Protein AF-A0A401U961-F1 (afdb_monomer)

Nearest PDB structures (foldseek):
  7nvs-assembly1_I  TM=5.976E-01  e=4.534E+00  Sus scrofa
  5oik-assembly1_I  TM=5.883E-01  e=7.805E+00  Bos taurus
  5xgu-assem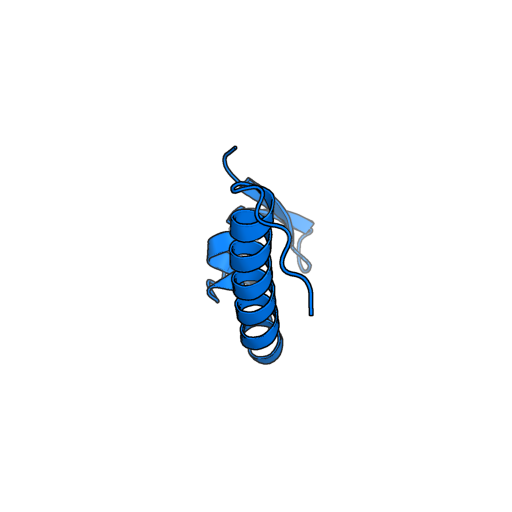bly2_B  TM=3.993E-01  e=3.699E+00  Escherichia coli DEC6A

Sequence (70 aa):
MTGEQSIQCPVCQTPILIEYKALIQGMRFTCGNCKASIGIASEAISVAKETMKKYDELKTQFRDGKKVNK

Solvent-accessible surface area (backbone atoms only — not comparable to full-atom values): 4341 Å² total; per-residue (Å²): 134,83,64,75,42,73,44,68,36,94,86,76,63,49,75,36,83,41,48,59,68,49,32,48,74,59,42,66,48,64,36,92,83,83,63,51,75,46,61,60,54,74,78,55,28,60,53,50,47,52,51,50,49,55,48,51,53,47,51,49,45,64,74,53,82,57,89,79,85,130

Structure (mmCIF, N/CA/C/O backbone):
data_AF-A0A401U961-F1
#
_entry.id   AF-A0A401U961-F1
#
loop_
_atom_site.group_PDB
_atom_site.id
_atom_site.type_symbol
_atom_site.label_atom_id
_atom_site.label_alt_id
_atom_site.label_comp_id
_atom_site.label_asym_id
_atom_site.label_entity_id
_atom_site.label_seq_id
_atom_site.pdbx_PDB_ins_code
_atom_site.Cartn_x
_atom_site.Cartn_y
_atom_site.Cartn_z
_atom_site.occupancy
_atom_site.B_iso_or_equiv
_atom_site.auth_seq_id
_atom_site.auth_comp_id
_atom_site.auth_asym_id
_atom_site.auth_atom_id
_atom_site.pdbx_PDB_model_num
ATOM 1 N N . MET A 1 1 ? 4.008 13.609 13.130 1.00 39.84 1 MET A N 1
ATOM 2 C CA . MET A 1 1 ? 4.645 12.314 12.813 1.00 39.84 1 MET A CA 1
ATOM 3 C C . MET A 1 1 ? 4.144 11.891 11.441 1.00 39.84 1 MET A C 1
ATOM 5 O O . MET A 1 1 ? 3.077 11.295 11.344 1.00 39.84 1 MET A O 1
ATOM 9 N N . THR A 1 2 ? 4.817 12.330 10.380 1.00 43.84 2 THR A N 1
ATOM 10 C CA . THR A 1 2 ? 4.526 11.928 8.998 1.00 43.84 2 THR A CA 1
ATOM 11 C C . THR A 1 2 ? 4.870 10.443 8.845 1.00 43.84 2 THR A C 1
ATOM 13 O O . THR A 1 2 ? 5.969 10.016 9.181 1.00 43.84 2 THR A O 1
ATOM 16 N N . GLY A 1 3 ? 3.879 9.630 8.471 1.00 57.62 3 GLY A N 1
ATOM 17 C CA . GLY A 1 3 ? 3.953 8.162 8.436 1.00 57.62 3 GLY A CA 1
ATOM 18 C C . GLY A 1 3 ? 4.542 7.632 7.132 1.00 57.62 3 GLY A C 1
ATOM 19 O O . GLY A 1 3 ? 3.940 6.767 6.496 1.00 57.62 3 GLY A O 1
ATOM 20 N N . GLU A 1 4 ? 5.668 8.203 6.718 1.00 63.88 4 GLU A N 1
ATOM 21 C CA . GLU A 1 4 ? 6.403 7.803 5.523 1.00 63.88 4 GLU A CA 1
ATOM 22 C C . GLU A 1 4 ? 7.177 6.525 5.856 1.00 63.88 4 GLU A C 1
ATOM 24 O O . GLU A 1 4 ? 8.049 6.499 6.727 1.00 63.88 4 GLU A O 1
ATOM 29 N N . GLN A 1 5 ? 6.784 5.422 5.227 1.00 79.44 5 GLN A N 1
ATOM 30 C CA . GLN A 1 5 ? 7.385 4.108 5.425 1.00 79.44 5 GLN A CA 1
ATOM 31 C C . GLN A 1 5 ? 8.036 3.700 4.106 1.00 79.44 5 GLN A C 1
ATOM 33 O O . GLN A 1 5 ? 7.463 3.910 3.040 1.00 79.44 5 GLN A O 1
ATOM 38 N N . SER A 1 6 ? 9.234 3.125 4.150 1.00 86.56 6 SER A N 1
ATOM 39 C CA . SER A 1 6 ? 9.878 2.566 2.963 1.00 86.56 6 SER A CA 1
ATOM 40 C C . SER A 1 6 ? 9.766 1.044 2.980 1.00 86.56 6 SER A C 1
ATOM 42 O O . SER A 1 6 ? 10.015 0.400 3.997 1.00 86.56 6 SER A O 1
ATOM 44 N N . ILE A 1 7 ? 9.377 0.460 1.847 1.00 88.38 7 ILE A N 1
ATOM 45 C CA . ILE A 1 7 ? 9.360 -0.994 1.646 1.00 88.38 7 ILE A CA 1
ATOM 46 C C . ILE A 1 7 ? 10.290 -1.373 0.500 1.00 88.38 7 ILE A C 1
ATOM 48 O O . ILE A 1 7 ? 10.431 -0.628 -0.469 1.00 88.38 7 ILE A O 1
ATOM 52 N N . GLN A 1 8 ? 10.917 -2.542 0.590 1.00 89.44 8 GLN A N 1
ATOM 53 C CA . GLN A 1 8 ? 11.752 -3.050 -0.495 1.00 89.44 8 GLN A CA 1
ATOM 54 C C . GLN A 1 8 ? 10.875 -3.625 -1.607 1.00 89.44 8 GLN A C 1
ATOM 56 O O . GLN A 1 8 ? 9.988 -4.441 -1.352 1.00 89.44 8 GLN A O 1
ATOM 61 N N . CYS A 1 9 ? 11.125 -3.223 -2.854 1.00 89.12 9 CYS A N 1
ATOM 62 C CA . CYS A 1 9 ? 10.452 -3.821 -4.000 1.00 89.12 9 CYS A CA 1
ATOM 63 C C . CYS A 1 9 ? 10.792 -5.324 -4.102 1.00 89.12 9 CYS A C 1
ATOM 65 O O . CYS A 1 9 ? 11.975 -5.659 -4.157 1.00 89.12 9 CYS A O 1
ATOM 67 N N . PRO A 1 10 ? 9.810 -6.234 -4.225 1.00 87.56 10 PRO A N 1
ATOM 68 C CA . PRO A 1 10 ? 10.078 -7.674 -4.306 1.00 87.56 10 PRO A CA 1
ATOM 69 C C . PRO A 1 10 ? 10.755 -8.108 -5.617 1.00 87.56 10 PRO A C 1
ATOM 71 O O . PRO A 1 10 ? 11.278 -9.213 -5.692 1.00 87.56 10 PRO A O 1
ATOM 74 N N . VAL A 1 11 ? 10.747 -7.257 -6.650 1.00 92.56 11 VAL A N 1
ATOM 75 C CA . VAL A 1 11 ? 11.322 -7.572 -7.970 1.00 92.56 11 VAL A CA 1
ATOM 76 C C . VAL A 1 11 ? 12.769 -7.096 -8.082 1.00 92.56 11 VAL A C 1
ATOM 78 O O . VAL A 1 11 ? 13.633 -7.835 -8.536 1.00 92.56 11 VAL A O 1
ATOM 81 N N . CYS A 1 12 ? 13.041 -5.852 -7.682 1.00 92.00 12 CYS A N 1
ATOM 82 C CA . CYS A 1 12 ? 14.338 -5.206 -7.908 1.00 92.00 12 CYS A CA 1
ATOM 83 C C . CYS A 1 12 ? 14.989 -4.653 -6.635 1.00 92.00 12 CYS A C 1
ATOM 85 O O . CYS A 1 12 ? 15.988 -3.946 -6.734 1.00 92.00 12 CYS A O 1
ATOM 87 N N . GLN A 1 13 ? 14.409 -4.915 -5.454 1.00 90.19 13 GLN A N 1
ATOM 88 C CA . GLN A 1 13 ? 14.901 -4.465 -4.139 1.00 90.19 13 GLN A CA 1
ATOM 89 C C . GLN A 1 13 ? 15.103 -2.946 -4.026 1.00 90.19 13 GLN A C 1
ATOM 91 O O . GLN A 1 13 ? 15.795 -2.458 -3.143 1.00 90.19 13 GLN A O 1
ATOM 96 N N . THR A 1 14 ? 14.498 -2.175 -4.929 1.00 91.62 14 THR A N 1
ATOM 97 C CA . THR A 1 14 ? 14.528 -0.716 -4.862 1.00 91.62 14 THR A CA 1
ATOM 98 C C . THR A 1 14 ? 13.569 -0.255 -3.763 1.00 91.62 14 THR A C 1
ATOM 100 O O . THR A 1 14 ? 12.428 -0.729 -3.745 1.00 91.62 14 THR A O 1
ATOM 103 N N . PRO A 1 15 ? 13.986 0.661 -2.873 1.00 89.44 15 PRO A N 1
ATOM 104 C CA . PRO A 1 15 ? 13.119 1.179 -1.828 1.00 89.44 15 PRO A CA 1
ATOM 105 C C . PRO A 1 15 ? 11.978 1.996 -2.439 1.00 89.44 15 PRO A C 1
ATOM 107 O O . PRO A 1 15 ? 12.191 2.869 -3.280 1.00 89.44 15 PRO A O 1
ATOM 110 N N . ILE A 1 16 ? 10.755 1.706 -2.006 1.00 89.25 16 ILE A N 1
ATOM 111 C CA . ILE A 1 16 ? 9.537 2.397 -2.418 1.00 89.25 16 ILE A CA 1
ATOM 112 C C . ILE A 1 16 ? 9.001 3.134 -1.203 1.00 89.25 16 ILE A C 1
ATOM 114 O O . ILE A 1 16 ? 8.687 2.514 -0.185 1.00 89.25 16 ILE A O 1
ATOM 118 N N . LEU A 1 17 ? 8.899 4.454 -1.324 1.00 88.31 17 LEU A N 1
ATOM 119 C CA . LEU A 1 17 ? 8.236 5.285 -0.331 1.00 88.31 17 LEU A CA 1
ATOM 120 C C . LEU A 1 17 ? 6.729 5.057 -0.436 1.00 88.31 17 LEU A C 1
ATOM 122 O O . LEU A 1 17 ? 6.132 5.251 -1.497 1.00 88.31 17 LEU A O 1
ATOM 126 N N . ILE A 1 18 ? 6.133 4.622 0.666 1.00 88.25 18 ILE A N 1
ATOM 127 C CA . ILE A 1 18 ? 4.702 4.393 0.793 1.00 88.25 18 ILE A CA 1
ATOM 128 C C . ILE A 1 18 ? 4.146 5.209 1.956 1.00 88.25 18 ILE A C 1
ATOM 130 O O . ILE A 1 18 ? 4.774 5.376 3.005 1.00 88.25 18 ILE A O 1
ATOM 134 N N . GLU A 1 19 ? 2.918 5.684 1.784 1.00 87.31 19 GLU A N 1
ATOM 135 C CA . GLU A 1 19 ? 2.148 6.257 2.877 1.00 87.31 19 GLU A 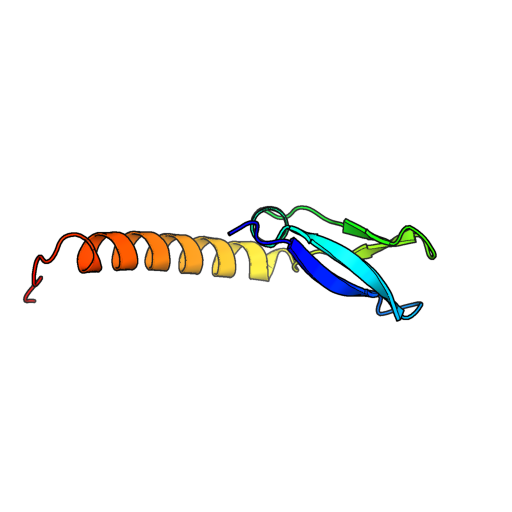CA 1
ATOM 136 C C . GLU A 1 19 ? 1.213 5.178 3.432 1.00 87.31 19 GLU A C 1
ATOM 138 O O . GLU A 1 19 ? 0.310 4.690 2.750 1.00 87.31 19 GLU A O 1
ATOM 143 N N . TYR A 1 20 ? 1.430 4.780 4.686 1.00 82.50 20 TYR A N 1
ATOM 144 C CA . TYR A 1 20 ? 0.723 3.652 5.305 1.00 82.50 20 TYR A CA 1
ATOM 145 C C . TYR A 1 20 ? -0.807 3.811 5.301 1.00 82.50 20 TYR A C 1
ATOM 147 O O . TYR A 1 20 ? -1.541 2.852 5.055 1.00 82.50 20 TYR A O 1
ATOM 155 N N . LYS A 1 21 ? -1.299 5.036 5.523 1.00 83.94 21 LYS A N 1
ATOM 156 C CA . LYS A 1 21 ? -2.739 5.334 5.509 1.00 83.94 21 LYS A CA 1
ATOM 157 C C . LYS A 1 21 ? -3.339 5.124 4.124 1.00 83.94 21 LYS A C 1
ATOM 159 O O . LYS A 1 21 ? -4.350 4.441 3.998 1.00 83.94 21 LYS A O 1
ATOM 164 N N . ALA A 1 22 ? -2.681 5.658 3.100 1.00 84.38 22 ALA A N 1
ATOM 165 C CA . ALA A 1 22 ? -3.059 5.464 1.7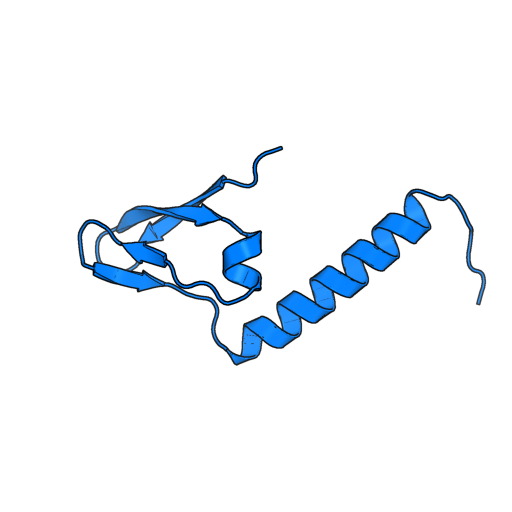12 1.00 84.38 22 ALA A CA 1
ATOM 166 C C . ALA A 1 22 ? -3.062 3.980 1.323 1.00 84.38 22 ALA A C 1
ATOM 168 O O . ALA A 1 22 ? -4.001 3.510 0.681 1.00 84.38 22 ALA A O 1
ATOM 169 N N . LEU A 1 23 ? -2.053 3.222 1.763 1.00 84.94 23 LEU A N 1
ATOM 170 C CA . LEU A 1 23 ? -1.960 1.788 1.500 1.00 84.94 23 LEU A CA 1
ATOM 171 C C . LEU A 1 23 ? -3.166 1.023 2.075 1.00 84.94 23 LEU A C 1
ATOM 173 O O . LEU A 1 23 ? -3.778 0.222 1.371 1.00 84.94 23 LEU A O 1
ATOM 177 N N . ILE A 1 24 ? -3.557 1.305 3.323 1.00 83.31 24 ILE A N 1
ATOM 178 C CA . ILE A 1 24 ? -4.731 0.678 3.964 1.00 83.31 24 ILE A CA 1
ATOM 179 C C . ILE A 1 24 ? -6.048 1.144 3.347 1.00 83.31 24 ILE A C 1
ATOM 181 O O . ILE A 1 24 ? -7.023 0.398 3.328 1.00 83.31 24 ILE A O 1
ATOM 185 N N . GLN A 1 25 ? -6.081 2.347 2.783 1.00 83.56 25 GLN A N 1
ATOM 186 C CA . GLN A 1 25 ? -7.214 2.823 1.992 1.00 83.56 25 GLN A CA 1
ATOM 187 C C . GLN A 1 25 ? -7.308 2.154 0.611 1.00 83.56 25 GLN A C 1
ATOM 189 O O . GLN A 1 25 ? -8.276 2.392 -0.108 1.00 83.56 25 GLN A O 1
ATOM 194 N N . GLY A 1 26 ? -6.347 1.296 0.253 1.00 84.19 26 GLY A N 1
ATOM 195 C CA . GLY A 1 26 ? -6.328 0.553 -1.002 1.00 84.19 26 GLY A CA 1
ATOM 196 C C . GLY A 1 26 ? -5.533 1.2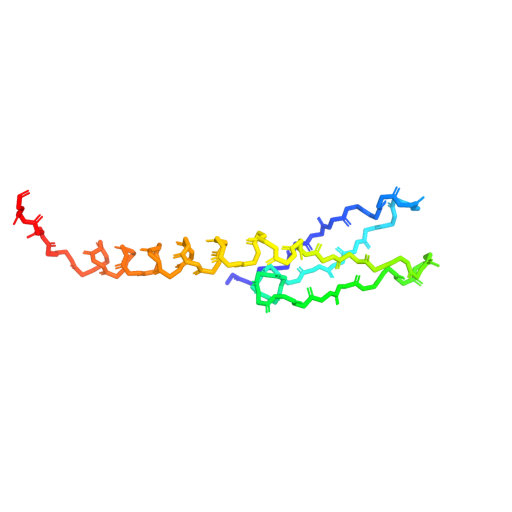25 -2.119 1.00 84.19 26 GLY A C 1
ATOM 197 O O . GLY A 1 26 ? -5.598 0.762 -3.259 1.00 84.19 26 GLY A O 1
ATOM 198 N N . MET A 1 27 ? -4.771 2.286 -1.825 1.00 86.19 27 MET A N 1
ATOM 199 C CA . MET A 1 27 ? -3.843 2.845 -2.806 1.00 86.19 27 MET A CA 1
ATOM 200 C C . MET A 1 27 ? -2.755 1.833 -3.155 1.00 86.19 27 MET A C 1
ATOM 202 O O . MET A 1 27 ? -2.241 1.103 -2.304 1.00 86.19 27 MET A O 1
ATOM 206 N N . ARG A 1 28 ? -2.393 1.819 -4.436 1.00 87.44 28 ARG A N 1
ATOM 207 C CA . ARG A 1 28 ? -1.294 1.021 -4.972 1.00 87.44 28 ARG A CA 1
ATOM 208 C C . ARG A 1 28 ? -0.120 1.935 -5.275 1.00 87.44 28 ARG A C 1
ATOM 210 O O . ARG A 1 28 ? -0.297 3.020 -5.821 1.00 87.44 28 ARG A O 1
ATOM 217 N N . PHE A 1 29 ? 1.074 1.465 -4.965 1.00 89.00 29 PHE A N 1
ATOM 218 C CA . PHE A 1 29 ? 2.323 2.175 -5.187 1.00 89.00 29 PHE A CA 1
ATOM 219 C C . PHE A 1 29 ? 3.095 1.474 -6.290 1.00 89.00 29 PHE A C 1
ATOM 221 O O . PHE A 1 29 ? 3.203 0.250 -6.301 1.00 89.00 29 PHE A O 1
ATOM 228 N N . THR A 1 30 ? 3.626 2.245 -7.231 1.00 89.31 30 THR A N 1
ATOM 229 C CA . THR A 1 30 ? 4.400 1.694 -8.344 1.00 89.31 30 THR A CA 1
ATOM 230 C C . THR A 1 30 ? 5.879 1.948 -8.104 1.00 89.31 30 THR A C 1
ATOM 232 O O . THR A 1 30 ? 6.282 3.060 -7.770 1.00 89.31 30 THR A O 1
ATOM 235 N N . CYS A 1 31 ? 6.701 0.917 -8.274 1.00 89.88 31 CYS A N 1
ATOM 236 C CA . CYS A 1 31 ? 8.146 1.040 -8.210 1.00 89.88 31 CYS A CA 1
ATOM 237 C C . CYS A 1 31 ? 8.650 1.905 -9.372 1.00 89.88 31 CYS A C 1
ATOM 239 O O . CYS A 1 31 ? 8.415 1.573 -10.533 1.00 89.88 31 CYS A O 1
ATOM 241 N N . GLY A 1 32 ? 9.400 2.969 -9.079 1.00 87.31 32 GLY A N 1
ATOM 242 C CA . GLY A 1 32 ? 9.967 3.844 -10.113 1.00 87.31 32 GLY A CA 1
ATOM 243 C C . GLY A 1 32 ? 11.026 3.177 -11.003 1.00 87.31 32 GLY A C 1
ATOM 244 O O . GLY A 1 32 ? 11.286 3.668 -12.094 1.00 87.31 32 GLY A O 1
ATOM 245 N N . ASN A 1 33 ? 11.612 2.057 -10.562 1.00 91.19 33 ASN A N 1
ATOM 246 C CA . ASN A 1 33 ? 12.683 1.365 -11.282 1.00 91.19 33 ASN A CA 1
ATOM 247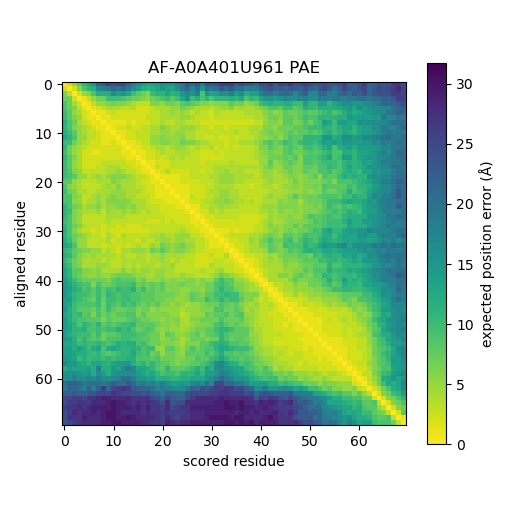 C C . ASN A 1 33 ? 12.148 0.240 -12.187 1.00 91.19 33 ASN A C 1
ATOM 249 O O . ASN A 1 33 ? 12.307 0.277 -13.402 1.00 91.19 33 ASN A O 1
ATOM 253 N N . CYS A 1 34 ? 11.450 -0.747 -11.612 1.00 91.56 34 CYS A N 1
ATOM 254 C CA . CYS A 1 34 ? 10.953 -1.909 -12.363 1.00 91.56 34 CYS A CA 1
ATOM 255 C C . CYS A 1 34 ? 9.478 -1.815 -12.785 1.00 91.56 34 CYS A C 1
ATOM 257 O O . CYS A 1 34 ? 8.969 -2.736 -13.418 1.00 91.56 34 CYS A O 1
ATOM 259 N N . LYS A 1 35 ? 8.772 -0.737 -12.412 1.00 89.44 35 LYS A N 1
ATOM 260 C CA . LYS A 1 35 ? 7.330 -0.537 -12.659 1.00 89.44 35 LYS A CA 1
ATOM 261 C C . LYS A 1 35 ? 6.406 -1.587 -12.027 1.00 89.44 35 LYS A C 1
ATOM 263 O O . LYS A 1 35 ? 5.226 -1.637 -12.361 1.00 89.44 35 LYS A O 1
ATOM 268 N N . ALA A 1 36 ? 6.898 -2.392 -11.084 1.00 87.62 36 ALA A N 1
ATOM 269 C CA . ALA A 1 36 ? 6.050 -3.291 -10.304 1.00 87.62 36 ALA A CA 1
ATOM 270 C C . ALA A 1 36 ? 5.038 -2.493 -9.468 1.00 87.62 36 ALA A C 1
ATOM 272 O O . ALA A 1 36 ? 5.402 -1.483 -8.867 1.00 87.62 36 ALA A O 1
ATOM 273 N N . SER A 1 37 ? 3.790 -2.958 -9.394 1.00 88.00 37 SER A N 1
ATOM 274 C CA . SER A 1 37 ? 2.747 -2.363 -8.550 1.00 88.00 37 SER A CA 1
ATOM 275 C C . SER A 1 37 ? 2.577 -3.157 -7.256 1.00 88.00 37 SER A C 1
ATOM 277 O O . SER A 1 37 ? 2.374 -4.368 -7.286 1.00 88.00 37 SER A O 1
ATOM 279 N N . ILE A 1 38 ? 2.631 -2.466 -6.120 1.00 87.38 38 ILE A N 1
ATOM 280 C CA . ILE A 1 38 ? 2.493 -3.023 -4.777 1.00 87.38 38 ILE A CA 1
ATOM 281 C C . ILE A 1 38 ? 1.241 -2.422 -4.141 1.00 87.38 38 ILE A C 1
ATOM 283 O O . ILE A 1 38 ? 1.037 -1.211 -4.160 1.00 87.38 38 ILE A O 1
ATOM 287 N N . GLY A 1 39 ? 0.398 -3.263 -3.559 1.00 86.38 39 GLY A N 1
ATOM 288 C CA . GLY A 1 39 ? -0.774 -2.843 -2.802 1.00 86.38 39 GLY A CA 1
ATOM 289 C C . GLY A 1 39 ? -1.161 -3.916 -1.797 1.00 86.38 39 GLY A C 1
ATOM 290 O O . GLY A 1 39 ? -0.707 -5.056 -1.895 1.00 86.38 39 GLY A O 1
ATOM 291 N N . ILE A 1 40 ? -2.004 -3.555 -0.834 1.00 83.06 40 ILE A N 1
ATOM 292 C CA . ILE A 1 40 ? -2.609 -4.541 0.062 1.00 83.06 40 ILE A CA 1
ATOM 293 C C . ILE A 1 40 ? -3.634 -5.357 -0.734 1.00 83.06 40 ILE A C 1
ATOM 295 O O . ILE A 1 40 ? -4.391 -4.811 -1.541 1.00 83.06 40 ILE A O 1
ATOM 299 N N . ALA A 1 41 ? -3.635 -6.674 -0.517 1.00 81.81 41 ALA A N 1
ATOM 300 C CA . ALA A 1 41 ? -4.620 -7.572 -1.105 1.00 81.81 41 ALA A CA 1
ATOM 301 C C . ALA A 1 41 ? -6.038 -7.116 -0.738 1.00 81.81 41 ALA A C 1
ATOM 303 O O . ALA A 1 41 ? -6.295 -6.744 0.405 1.00 81.81 41 ALA A O 1
ATOM 304 N N . SER A 1 42 ? -6.966 -7.161 -1.691 1.00 75.62 42 SER A N 1
ATOM 305 C CA . SER A 1 42 ? -8.323 -6.626 -1.524 1.00 75.62 42 SER A CA 1
ATOM 306 C C . SER A 1 42 ? -9.050 -7.181 -0.294 1.00 75.62 42 SER A C 1
ATOM 308 O O . SER A 1 42 ? -9.736 -6.436 0.399 1.00 75.62 42 SER A O 1
ATOM 310 N N . GLU A 1 43 ? -8.838 -8.457 0.029 1.00 77.94 43 GLU A N 1
ATOM 311 C CA . GLU A 1 43 ? -9.383 -9.110 1.228 1.00 77.94 43 GLU A CA 1
ATOM 312 C C . GLU A 1 43 ? -8.816 -8.528 2.533 1.00 77.94 43 GLU A C 1
ATOM 314 O O . GLU A 1 43 ? -9.542 -8.337 3.509 1.00 77.94 43 GLU A O 1
ATOM 319 N N . ALA A 1 44 ? -7.532 -8.169 2.541 1.00 78.56 44 ALA A N 1
ATOM 320 C CA . ALA A 1 44 ? -6.867 -7.579 3.697 1.00 78.56 44 ALA A CA 1
ATOM 321 C C . ALA A 1 44 ? -7.238 -6.099 3.913 1.00 78.56 44 ALA A C 1
ATOM 323 O O . ALA A 1 44 ? -7.135 -5.613 5.039 1.00 78.56 44 ALA A O 1
ATOM 324 N N . ILE A 1 45 ? -7.716 -5.386 2.882 1.00 80.56 45 ILE A N 1
ATOM 325 C CA . ILE A 1 45 ? -8.170 -3.986 2.998 1.00 80.56 45 ILE A CA 1
ATOM 326 C C . ILE A 1 45 ? -9.349 -3.880 3.971 1.00 80.56 45 ILE A C 1
ATOM 328 O O . ILE A 1 45 ? -9.345 -3.022 4.854 1.00 80.56 45 ILE A O 1
ATOM 332 N N . SER A 1 46 ? -10.347 -4.759 3.841 1.00 80.12 46 SER A N 1
ATOM 333 C CA . SER A 1 46 ? -11.544 -4.755 4.694 1.00 80.12 46 SER A CA 1
ATOM 334 C C . SER A 1 46 ? -11.193 -4.975 6.164 1.00 80.12 46 SER A C 1
ATOM 336 O O . SER A 1 46 ? -11.650 -4.226 7.028 1.00 80.12 46 SER A O 1
ATOM 338 N N . VAL A 1 47 ? -10.323 -5.953 6.433 1.00 85.12 47 VAL A N 1
ATOM 339 C CA . VAL A 1 47 ? -9.851 -6.266 7.787 1.00 85.12 47 VAL A CA 1
ATOM 340 C C . VAL A 1 47 ? -9.036 -5.105 8.352 1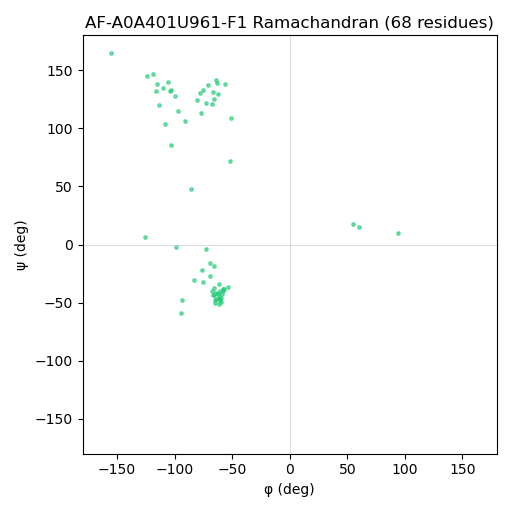.00 85.12 47 VAL A C 1
ATOM 342 O O . VAL A 1 47 ? -9.349 -4.610 9.431 1.00 85.12 47 VAL A O 1
ATOM 345 N N . ALA A 1 48 ? -8.047 -4.600 7.608 1.00 83.06 48 ALA A N 1
ATOM 346 C CA . ALA A 1 48 ? -7.199 -3.498 8.059 1.00 83.06 48 ALA A CA 1
ATOM 347 C C . ALA A 1 48 ? -8.005 -2.221 8.349 1.00 83.06 48 ALA A C 1
ATOM 349 O O . ALA A 1 48 ? -7.763 -1.549 9.352 1.00 83.06 48 ALA A O 1
ATOM 350 N N . LYS A 1 49 ? -9.004 -1.909 7.515 1.00 81.69 49 LYS A N 1
ATOM 351 C CA . LYS A 1 49 ? -9.896 -0.760 7.704 1.00 81.69 49 LYS A CA 1
ATOM 352 C C . LYS A 1 49 ? -10.766 -0.911 8.952 1.00 81.69 49 LYS A C 1
ATOM 354 O O . LYS A 1 49 ? -10.901 0.049 9.710 1.00 81.69 49 LYS A O 1
ATOM 359 N N . GLU A 1 50 ? -11.328 -2.095 9.190 1.00 85.38 50 GLU A N 1
ATOM 360 C CA . GLU A 1 50 ? -12.105 -2.367 10.402 1.00 85.38 50 GLU A CA 1
ATOM 361 C C . GLU A 1 50 ? -11.231 -2.283 11.660 1.00 85.38 50 GLU A C 1
ATOM 363 O O . GLU A 1 50 ? -11.605 -1.617 12.626 1.00 85.38 50 GLU A O 1
ATOM 368 N N . THR A 1 51 ? -10.050 -2.904 11.646 1.00 86.38 51 THR A N 1
ATOM 369 C CA . THR A 1 51 ? -9.117 -2.872 12.778 1.00 86.38 51 THR A CA 1
ATOM 370 C C . THR A 1 51 ? -8.654 -1.450 13.081 1.00 86.38 51 THR A C 1
ATOM 372 O O . THR A 1 51 ? -8.638 -1.061 14.245 1.00 86.38 51 THR A O 1
ATOM 375 N N . MET A 1 52 ? -8.339 -0.644 12.061 1.00 83.12 52 MET A N 1
ATOM 376 C CA . MET A 1 52 ? -7.990 0.767 12.251 1.00 83.12 52 MET A CA 1
ATOM 377 C C . MET A 1 52 ? -9.130 1.580 12.850 1.00 83.12 52 MET A C 1
ATOM 379 O O . MET A 1 52 ? -8.888 2.398 13.734 1.00 83.12 52 MET A O 1
ATOM 383 N N . LYS A 1 53 ? -10.364 1.351 12.391 1.00 86.00 53 LYS 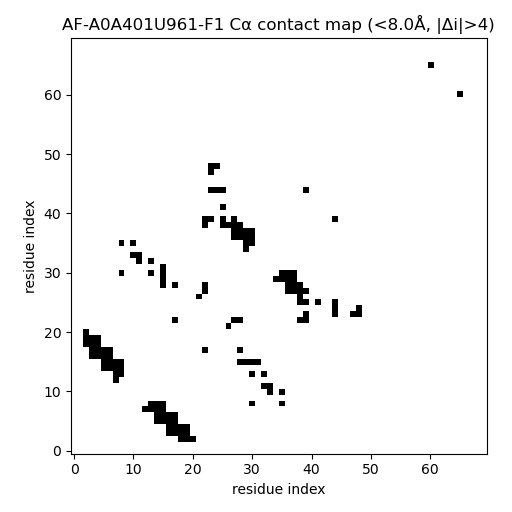A N 1
ATOM 384 C CA . LYS A 1 53 ? -11.543 2.025 12.934 1.00 86.00 53 LYS A CA 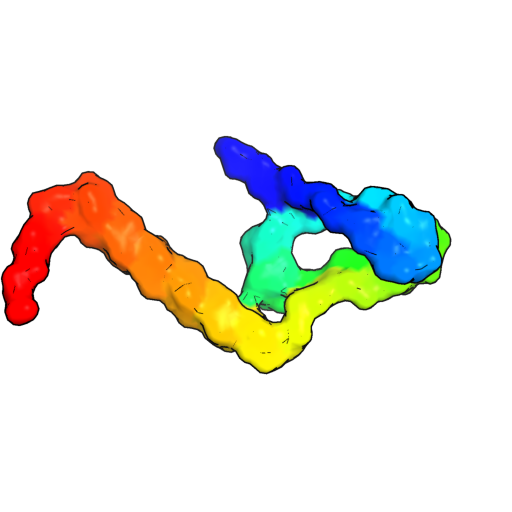1
ATOM 385 C C . LYS A 1 53 ? -11.721 1.687 14.418 1.00 86.00 53 LYS A C 1
ATOM 387 O O . LYS A 1 53 ? -11.754 2.593 15.243 1.00 86.00 53 LYS A O 1
ATOM 392 N N . LYS A 1 54 ? -11.703 0.393 14.760 1.00 86.88 54 LYS A N 1
ATOM 393 C CA . LYS A 1 54 ? -11.775 -0.083 16.151 1.00 86.88 54 LYS A CA 1
ATOM 394 C C . LYS A 1 54 ? -10.635 0.476 17.004 1.00 86.88 54 LYS A C 1
ATOM 396 O O . LYS A 1 54 ? -10.852 0.840 18.154 1.00 86.88 54 LYS A O 1
ATOM 401 N N . TYR A 1 55 ? -9.427 0.559 16.450 1.00 86.62 55 TYR A N 1
ATOM 402 C CA . TYR A 1 55 ? -8.272 1.130 17.137 1.00 86.62 55 TYR A CA 1
ATOM 403 C C . TYR A 1 55 ? -8.442 2.628 17.420 1.00 86.62 55 TYR A C 1
ATOM 405 O O . TYR A 1 55 ? -8.114 3.072 18.516 1.00 86.62 55 TYR A O 1
ATOM 413 N N . ASP A 1 56 ? -8.970 3.408 16.474 1.00 84.75 56 ASP A N 1
ATOM 414 C CA . ASP A 1 56 ? -9.236 4.839 16.666 1.00 84.75 56 ASP A CA 1
ATOM 415 C C . ASP A 1 56 ? -10.361 5.084 17.690 1.00 84.75 56 ASP A C 1
ATOM 417 O O . ASP A 1 56 ? -10.233 5.938 18.574 1.00 84.75 56 ASP A O 1
ATOM 421 N N . GLU A 1 57 ? -11.410 4.254 17.653 1.00 87.38 57 GLU A N 1
ATOM 422 C CA . GLU A 1 57 ? -12.480 4.230 18.656 1.00 87.38 57 GLU A CA 1
ATOM 423 C C . GLU A 1 57 ? -11.919 3.931 20.055 1.00 87.38 57 GLU A C 1
ATOM 425 O O . GLU A 1 57 ? -12.177 4.681 20.997 1.00 87.38 57 GLU A O 1
ATOM 430 N N . LEU A 1 58 ? -11.090 2.889 20.191 1.00 87.50 58 LEU A N 1
ATOM 431 C CA . LEU A 1 58 ? -10.413 2.549 21.447 1.00 87.50 58 LEU A CA 1
ATOM 432 C C . LEU A 1 58 ? -9.503 3.689 21.907 1.00 87.50 58 LEU A C 1
ATOM 434 O O . LEU A 1 58 ? -9.570 4.109 23.058 1.00 87.50 58 LEU A O 1
ATOM 438 N N . LYS A 1 59 ? -8.674 4.239 21.019 1.00 83.69 59 LYS A N 1
ATOM 439 C CA . LYS A 1 59 ? -7.765 5.343 21.344 1.00 83.69 59 LYS A CA 1
ATOM 440 C C . LYS A 1 59 ? -8.519 6.560 21.874 1.00 83.69 59 LYS A C 1
ATOM 442 O O . LYS A 1 59 ? -8.037 7.201 22.803 1.00 83.69 59 LYS A O 1
ATOM 447 N N . THR A 1 60 ? -9.692 6.856 21.323 1.00 79.44 60 THR A N 1
ATOM 448 C CA . THR A 1 60 ? -10.569 7.922 21.820 1.00 79.44 60 THR A CA 1
ATOM 449 C C . THR A 1 60 ? -11.123 7.582 23.206 1.00 79.44 60 THR A C 1
ATOM 451 O O . THR A 1 60 ? -11.044 8.412 24.105 1.00 79.44 60 THR A O 1
ATOM 454 N N . GLN A 1 61 ? -11.567 6.341 23.435 1.00 77.56 61 GLN A N 1
ATOM 455 C CA . GLN A 1 61 ? -12.019 5.874 24.757 1.00 77.56 61 GLN A CA 1
ATOM 456 C C . GLN A 1 61 ? -10.920 5.925 25.835 1.00 77.56 61 GLN A C 1
ATOM 458 O O . GLN A 1 61 ? -11.213 6.184 26.999 1.00 77.56 61 GLN A O 1
ATOM 463 N N . PHE A 1 62 ? -9.658 5.683 25.468 1.00 69.94 62 PHE A N 1
ATOM 464 C CA . PHE A 1 62 ? -8.526 5.759 26.399 1.00 69.94 62 PHE A CA 1
ATOM 465 C C . PHE A 1 62 ? -7.989 7.183 26.587 1.00 69.94 62 PHE A C 1
ATOM 467 O O . PHE A 1 62 ? -7.476 7.496 27.661 1.00 69.94 62 PHE A O 1
ATOM 474 N N . ARG A 1 63 ? -8.080 8.046 25.566 1.00 63.75 63 ARG A N 1
ATOM 475 C CA . ARG A 1 63 ? -7.622 9.443 25.645 1.00 63.75 63 ARG A CA 1
ATOM 476 C C . ARG A 1 63 ? -8.581 10.319 26.455 1.00 63.75 63 ARG A C 1
ATOM 478 O O . ARG A 1 63 ? -8.122 11.211 27.160 1.00 63.75 63 ARG A O 1
ATOM 485 N N . ASP A 1 64 ? -9.872 10.016 26.416 1.00 58.81 64 ASP A N 1
ATOM 486 C CA . ASP A 1 64 ? -10.903 10.607 27.264 1.00 58.81 64 ASP A CA 1
ATOM 487 C C . ASP A 1 64 ? -11.269 9.594 28.354 1.00 58.81 64 ASP A C 1
ATOM 489 O O . ASP A 1 64 ? -12.183 8.804 28.163 1.00 58.81 64 ASP A O 1
ATOM 493 N N . GLY A 1 65 ? -10.526 9.568 29.468 1.00 54.12 65 GLY A N 1
ATOM 494 C CA . GLY A 1 65 ? -10.577 8.539 30.521 1.00 54.12 65 GLY A CA 1
ATOM 495 C C . GLY A 1 65 ? -11.957 8.194 31.114 1.00 54.12 65 GLY A C 1
ATOM 496 O O . GLY A 1 65 ? -12.227 8.464 32.284 1.00 54.12 65 GLY A O 1
ATOM 497 N N . LYS A 1 66 ? -12.812 7.507 30.355 1.00 49.53 66 LYS A N 1
ATOM 498 C CA . LYS A 1 66 ? -14.061 6.899 30.807 1.00 49.53 66 LYS A CA 1
ATOM 499 C C . LYS A 1 66 ? -13.886 5.388 30.841 1.00 49.53 66 LYS A C 1
ATOM 501 O O . LYS A 1 66 ? -13.955 4.707 29.824 1.00 49.53 66 LYS A O 1
ATOM 506 N N . LYS A 1 67 ? -13.718 4.867 32.059 1.00 52.44 67 LYS A N 1
ATOM 507 C CA . LYS A 1 67 ? -13.949 3.456 32.388 1.00 52.44 67 LYS A CA 1
ATOM 508 C C . LYS A 1 67 ? -15.343 3.058 31.885 1.00 52.44 67 LYS A C 1
ATOM 510 O O . LYS A 1 67 ? -16.339 3.485 32.465 1.00 52.44 67 LYS A O 1
ATO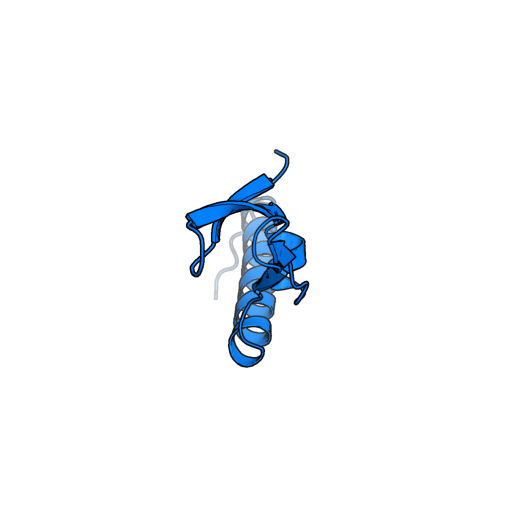M 515 N N . VAL A 1 68 ? -15.425 2.251 30.830 1.00 53.91 68 VAL A N 1
ATOM 516 C CA . VAL A 1 68 ? -16.651 1.518 30.498 1.00 53.91 68 VAL A CA 1
ATOM 517 C C . VAL A 1 68 ? -16.569 0.170 31.196 1.00 53.91 68 VAL A C 1
ATOM 519 O O . VAL A 1 68 ? -15.773 -0.693 30.845 1.00 53.91 68 VAL A O 1
ATOM 522 N N . ASN A 1 69 ? -17.371 0.052 32.247 1.00 52.41 69 ASN A N 1
ATOM 523 C CA . ASN A 1 69 ? -17.686 -1.191 32.925 1.00 52.41 69 ASN A CA 1
ATOM 524 C C . ASN A 1 69 ? -18.778 -1.898 32.103 1.00 52.41 69 ASN A C 1
ATOM 526 O O . ASN A 1 69 ? -19.827 -1.289 31.870 1.00 52.41 69 ASN A O 1
ATOM 530 N N . LYS A 1 70 ? -18.559 -3.142 31.674 1.00 45.91 70 LYS A N 1
ATOM 531 C CA . LYS A 1 70 ? -19.641 -4.076 31.349 1.00 45.91 70 LYS A CA 1
ATOM 532 C C . LYS A 1 70 ? -19.196 -5.509 31.586 1.00 45.91 70 LYS A C 1
ATOM 534 O O . LYS A 1 70 ? -18.097 -5.853 31.106 1.00 45.91 70 LYS A O 1
#

Radius of gyration: 16.38 Å; Cα contacts (8 Å, |Δi|>4): 72; chains: 1; bounding box: 34×21×46 Å

Secondary structure (DSSP, 8-state):
---EEEEE-TTT--EEEEEHHHHHTT--EE-TTT--EE---HHHHHHHHHHHHHHHHHHHHHHTT-----

Mean predicted aligned error: 9.49 Å

Foldseek 3Di:
DQQFDWDQDPPPRDTFTDRPVCQLVFDWGADPPPRDIDGPDPVVSVVSVVVVVVVVVVVVCVVPPDDDDD

pLDDT: mean 79.93, std 13.22, range [39.84, 92.56]

Organism: NCBI:txid2482724